Protein AF-A0A957AUA2-F1 (afdb_monomer_lite)

Foldseek 3Di:
DDPVVVLVVVCVVCVVDPLNVLSVCVCVQGVDDDPDDDLVNQLSVQLNVQLVVQSVCLCCLQPVCCVPPVVVDPVVSVVVSVCSNRVVSNVRSQVPSDDPPDDDDHDD

Structure (mmCIF, N/CA/C/O backbone):
data_AF-A0A957AUA2-F1
#
_entry.id   AF-A0A957AUA2-F1
#
loop_
_atom_site.group_PDB
_atom_site.id
_atom_site.type_symbol
_atom_site.label_atom_id
_atom_site.label_alt_id
_atom_site.label_comp_id
_atom_site.label_asym_id
_atom_site.label_entity_id
_atom_site.label_seq_id
_atom_site.pdbx_PDB_ins_code
_atom_site.Cartn_x
_atom_site.Cartn_y
_atom_site.Cartn_z
_atom_site.occupancy
_atom_site.B_iso_or_equiv
_atom_site.auth_seq_id
_atom_site.auth_comp_id
_atom_site.auth_asym_id
_atom_site.auth_atom_id
_atom_site.pdbx_PDB_model_num
ATOM 1 N N . ARG A 1 1 ? 28.465 0.268 -3.805 1.00 50.44 1 ARG 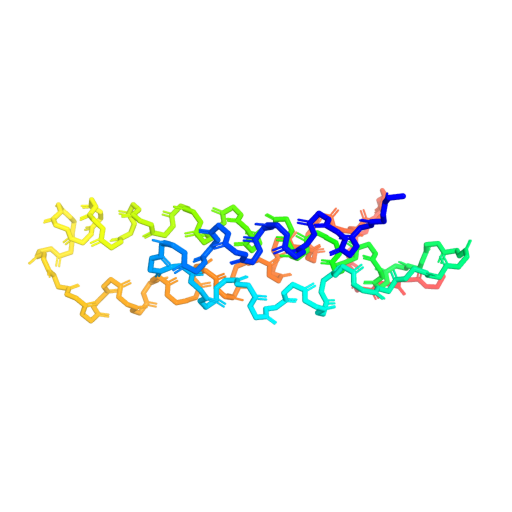A N 1
ATOM 2 C CA . ARG A 1 1 ? 27.483 0.093 -2.710 1.00 50.44 1 ARG A CA 1
ATOM 3 C C . ARG A 1 1 ? 26.126 0.093 -3.377 1.00 50.44 1 ARG A C 1
ATOM 5 O O . ARG A 1 1 ? 25.742 1.120 -3.921 1.00 50.44 1 ARG A O 1
ATOM 12 N N . GLY A 1 2 ? 25.575 -1.099 -3.566 1.00 73.69 2 GLY A N 1
ATOM 13 C CA . GLY A 1 2 ? 24.524 -1.366 -4.546 1.00 73.69 2 GLY A CA 1
ATOM 14 C C . GLY A 1 2 ? 23.128 -1.237 -3.954 1.00 73.69 2 GLY A C 1
ATOM 15 O O . GLY A 1 2 ? 22.951 -1.248 -2.739 1.00 73.69 2 GLY A O 1
ATOM 16 N N . THR A 1 3 ? 22.122 -1.188 -4.822 1.00 56.16 3 THR A N 1
ATOM 17 C CA . THR A 1 3 ? 20.696 -1.231 -4.464 1.00 56.16 3 THR A CA 1
ATOM 18 C C . THR A 1 3 ? 20.365 -2.423 -3.553 1.00 56.16 3 THR A C 1
ATOM 20 O O . THR A 1 3 ? 19.492 -2.325 -2.697 1.00 56.16 3 THR A O 1
ATOM 23 N N . ALA A 1 4 ? 21.130 -3.515 -3.672 1.00 49.16 4 ALA A N 1
ATOM 24 C CA . ALA A 1 4 ? 21.073 -4.682 -2.796 1.00 49.16 4 ALA A CA 1
ATOM 25 C C . ALA A 1 4 ? 21.470 -4.389 -1.333 1.00 49.16 4 ALA A C 1
ATOM 27 O O . ALA A 1 4 ? 20.826 -4.905 -0.424 1.00 49.16 4 ALA A O 1
ATOM 28 N N . ASP A 1 5 ? 22.464 -3.527 -1.087 1.00 59.19 5 ASP A N 1
ATOM 29 C CA . ASP A 1 5 ? 22.890 -3.149 0.272 1.00 59.19 5 ASP A CA 1
ATOM 30 C C . ASP A 1 5 ? 21.805 -2.306 0.961 1.00 59.19 5 ASP A C 1
ATOM 32 O O . ASP A 1 5 ? 21.471 -2.513 2.127 1.00 59.19 5 ASP A O 1
ATOM 36 N N . ILE A 1 6 ? 21.208 -1.376 0.206 1.00 65.31 6 ILE A N 1
ATOM 37 C CA . ILE A 1 6 ? 20.093 -0.536 0.666 1.00 65.31 6 ILE A CA 1
ATOM 38 C C . ILE A 1 6 ? 18.863 -1.404 0.949 1.00 65.31 6 ILE A C 1
ATOM 40 O O . ILE A 1 6 ? 18.189 -1.223 1.962 1.00 65.31 6 ILE A O 1
ATOM 44 N N . PHE A 1 7 ? 18.596 -2.384 0.085 1.00 61.44 7 PHE A N 1
ATOM 45 C CA . PHE A 1 7 ? 17.510 -3.332 0.269 1.00 61.44 7 PHE A CA 1
ATOM 46 C C . PHE A 1 7 ? 17.708 -4.218 1.506 1.00 61.44 7 PHE A C 1
ATOM 48 O O . PHE A 1 7 ? 16.776 -4.381 2.291 1.00 61.44 7 PHE A O 1
ATOM 55 N N . ALA A 1 8 ? 18.918 -4.733 1.733 1.00 64.69 8 ALA A N 1
ATOM 56 C CA . ALA A 1 8 ? 19.232 -5.536 2.911 1.00 64.69 8 ALA A CA 1
ATOM 57 C C . ALA A 1 8 ? 19.021 -4.746 4.213 1.00 64.69 8 ALA A C 1
ATOM 59 O O . ALA A 1 8 ? 18.385 -5.244 5.142 1.00 64.69 8 ALA A O 1
ATOM 60 N N . LEU A 1 9 ? 19.470 -3.487 4.261 1.00 68.25 9 LEU A N 1
ATOM 61 C CA . LEU A 1 9 ? 19.236 -2.602 5.409 1.00 68.25 9 LEU A CA 1
ATOM 62 C C . LEU A 1 9 ? 17.746 -2.290 5.607 1.00 68.25 9 LEU A C 1
ATOM 64 O O . LEU A 1 9 ? 17.264 -2.285 6.740 1.00 68.25 9 LEU A O 1
ATOM 68 N N . TYR A 1 10 ? 16.999 -2.094 4.517 1.00 61.53 10 TYR A N 1
ATOM 69 C CA . TYR A 1 10 ? 15.550 -1.918 4.570 1.00 61.53 10 TYR A CA 1
ATOM 70 C C . TYR A 1 10 ? 14.837 -3.164 5.115 1.00 61.53 10 TYR A C 1
ATOM 72 O O . TYR A 1 10 ? 13.969 -3.025 5.974 1.00 61.53 10 TYR A O 1
ATOM 80 N N . ILE A 1 11 ? 15.217 -4.377 4.685 1.00 60.12 11 ILE A N 1
ATOM 81 C CA . ILE A 1 11 ? 14.671 -5.631 5.231 1.00 60.12 11 ILE A CA 1
ATOM 82 C C . ILE A 1 11 ? 14.920 -5.713 6.733 1.00 60.12 11 ILE A C 1
ATOM 84 O O 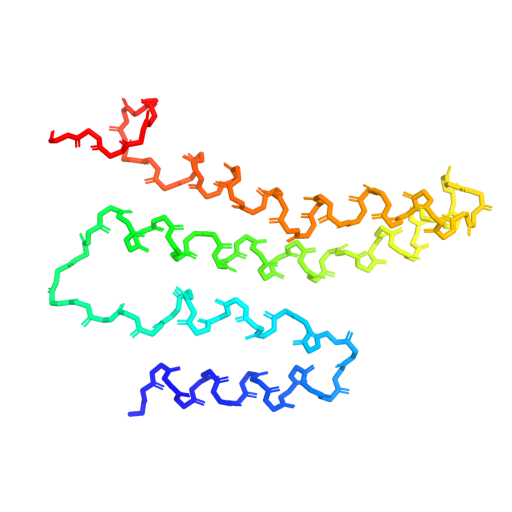. ILE A 1 11 ? 13.989 -5.999 7.481 1.00 60.12 11 ILE A O 1
ATOM 88 N N . VAL A 1 12 ? 16.156 -5.474 7.177 1.00 64.25 12 VAL A N 1
ATOM 89 C CA . VAL A 1 12 ? 16.521 -5.580 8.597 1.00 64.25 12 VAL A CA 1
ATOM 90 C C . VAL A 1 12 ? 15.672 -4.628 9.442 1.00 64.25 12 VAL A C 1
ATOM 92 O O . VAL A 1 12 ? 15.103 -5.050 10.447 1.00 64.25 12 VAL A O 1
ATOM 95 N N . GLN A 1 13 ? 15.487 -3.387 8.987 1.00 64.94 13 GLN A N 1
ATOM 96 C CA . GLN A 1 13 ? 14.611 -2.421 9.652 1.00 64.94 13 GLN A CA 1
ATOM 97 C C . GLN A 1 13 ? 13.130 -2.837 9.593 1.00 64.94 13 GLN A C 1
ATOM 99 O O . GLN A 1 13 ? 12.404 -2.709 10.577 1.00 64.94 13 GLN A O 1
ATOM 104 N N . ALA A 1 14 ? 12.663 -3.356 8.455 1.00 56.97 14 ALA A N 1
ATOM 105 C CA . ALA A 1 14 ? 11.282 -3.795 8.270 1.00 56.97 14 ALA A CA 1
ATOM 106 C C . ALA A 1 14 ? 10.928 -5.035 9.107 1.00 56.97 14 ALA A C 1
ATOM 108 O O . ALA A 1 14 ? 9.761 -5.198 9.450 1.00 56.97 14 ALA A O 1
ATOM 109 N N . LEU A 1 15 ? 11.911 -5.875 9.462 1.00 57.72 15 LEU A N 1
ATOM 110 C CA . LEU A 1 15 ? 11.768 -7.007 10.387 1.00 57.72 15 LEU A CA 1
ATOM 111 C C . LEU A 1 15 ? 11.669 -6.565 11.855 1.00 57.72 15 LEU A C 1
ATOM 113 O O . LEU A 1 15 ? 11.060 -7.269 12.658 1.00 57.72 15 LEU A O 1
ATOM 117 N N . SER A 1 16 ? 12.227 -5.402 12.214 1.00 59.00 16 SER A N 1
ATOM 118 C CA . SER A 1 16 ? 12.063 -4.814 13.553 1.00 59.00 16 SER A CA 1
ATOM 119 C C . SER A 1 16 ? 10.651 -4.272 13.801 1.00 59.00 16 SER A C 1
ATOM 121 O O . SER A 1 16 ? 10.243 -4.112 14.950 1.00 59.00 16 SER A O 1
ATOM 123 N N . PHE A 1 17 ? 9.878 -4.028 12.739 1.00 51.78 17 PHE A N 1
ATOM 124 C CA . PHE A 1 17 ? 8.466 -3.664 12.817 1.00 51.78 17 PHE A CA 1
ATOM 125 C C . PHE A 1 17 ? 7.586 -4.817 12.315 1.00 51.78 17 PHE A C 1
ATOM 127 O O . PHE A 1 17 ? 8.006 -5.677 11.549 1.00 51.78 17 PHE A O 1
ATOM 134 N N . ARG A 1 18 ? 6.307 -4.846 12.697 1.00 53.06 18 ARG A N 1
ATOM 135 C CA . ARG A 1 18 ? 5.323 -5.854 12.242 1.00 53.06 18 ARG A CA 1
ATOM 136 C C . ARG A 1 18 ? 4.923 -5.672 10.759 1.00 53.06 18 ARG A C 1
ATOM 138 O O . ARG A 1 18 ? 3.777 -5.912 10.398 1.00 53.06 18 ARG A O 1
ATOM 145 N N . ILE A 1 19 ? 5.845 -5.193 9.920 1.00 57.25 19 ILE A N 1
ATOM 146 C CA . ILE A 1 19 ? 5.655 -4.770 8.522 1.00 57.25 19 ILE A CA 1
ATOM 147 C C . ILE A 1 19 ? 6.452 -5.681 7.566 1.00 57.25 19 ILE A C 1
ATOM 149 O O . ILE A 1 19 ? 6.506 -5.437 6.367 1.00 57.25 19 ILE A O 1
ATOM 153 N N . TRP A 1 20 ? 7.029 -6.779 8.067 1.00 56.47 20 TRP A N 1
ATOM 154 C CA . TRP A 1 20 ? 7.825 -7.727 7.281 1.00 56.47 20 TRP A CA 1
ATOM 155 C C . TRP A 1 20 ? 7.116 -8.279 6.031 1.00 56.47 20 TRP A C 1
ATOM 157 O O . TRP A 1 20 ? 7.782 -8.608 5.065 1.00 56.47 20 TRP A O 1
ATOM 167 N N . TYR A 1 21 ? 5.782 -8.328 5.973 1.00 56.94 21 TYR A N 1
ATOM 168 C CA . TYR A 1 21 ? 5.065 -8.700 4.742 1.00 56.94 21 TYR A CA 1
ATOM 169 C C . TYR A 1 21 ? 5.326 -7.729 3.576 1.00 56.94 21 TYR A C 1
ATOM 171 O O . TYR A 1 21 ? 5.246 -8.117 2.412 1.00 56.94 21 TYR A O 1
ATOM 179 N N . ALA A 1 22 ? 5.665 -6.471 3.869 1.00 56.19 22 ALA A N 1
ATOM 180 C CA . ALA A 1 22 ? 5.955 -5.461 2.861 1.00 56.19 22 ALA A CA 1
ATOM 181 C C . ALA A 1 22 ? 7.350 -5.606 2.234 1.00 56.19 22 ALA A C 1
ATOM 183 O O . ALA A 1 22 ? 7.592 -5.061 1.163 1.00 56.19 22 ALA A O 1
ATOM 184 N N . SER A 1 23 ? 8.269 -6.363 2.835 1.00 61.91 23 SER A N 1
ATOM 185 C CA . SER A 1 23 ? 9.574 -6.625 2.218 1.00 61.91 23 SER A CA 1
ATOM 186 C C . SER A 1 23 ? 9.556 -7.782 1.213 1.00 61.91 23 SER A C 1
ATOM 188 O O . SER A 1 23 ? 10.506 -7.928 0.451 1.00 61.91 23 SER A O 1
ATOM 190 N N . TRP A 1 24 ? 8.481 -8.573 1.142 1.00 62.06 24 TRP A N 1
ATOM 191 C CA . TRP A 1 24 ? 8.357 -9.706 0.213 1.00 62.06 24 TRP A CA 1
ATOM 192 C C . TRP A 1 24 ? 8.211 -9.333 -1.266 1.00 62.06 24 TRP A C 1
ATOM 194 O O . TRP A 1 24 ? 8.795 -10.033 -2.091 1.00 62.06 24 TRP A O 1
ATOM 204 N N . PRO A 1 25 ? 7.485 -8.267 -1.660 1.00 64.69 25 PRO A N 1
ATOM 205 C CA . PRO A 1 25 ? 7.439 -7.869 -3.066 1.00 64.69 25 PRO A CA 1
ATOM 206 C C . PRO A 1 25 ? 8.712 -7.147 -3.523 1.00 64.69 25 PRO A C 1
ATOM 208 O O . PRO A 1 25 ? 8.966 -7.056 -4.718 1.00 64.69 25 PRO A O 1
ATOM 211 N N . PHE A 1 26 ? 9.548 -6.647 -2.611 1.00 62.75 26 PHE A N 1
ATOM 212 C CA . PHE A 1 26 ? 10.721 -5.846 -2.969 1.00 62.75 26 PHE A CA 1
ATOM 213 C C . PHE A 1 26 ? 11.772 -6.526 -3.865 1.00 62.75 26 PHE A C 1
ATOM 215 O O . PHE A 1 26 ? 12.279 -5.847 -4.758 1.00 62.75 26 PHE A O 1
ATOM 222 N N . PRO A 1 27 ? 12.116 -7.818 -3.686 1.00 62.56 27 PRO A N 1
ATOM 223 C CA . PRO A 1 27 ? 12.983 -8.534 -4.614 1.00 62.56 27 PRO A CA 1
ATOM 224 C C . PRO A 1 27 ? 12.443 -8.446 -6.044 1.00 62.56 27 PRO A C 1
ATOM 226 O O . PRO A 1 27 ? 13.178 -8.150 -6.980 1.00 62.56 27 PRO A O 1
ATOM 229 N N . TRP A 1 28 ? 11.126 -8.591 -6.206 1.00 66.88 28 TRP A N 1
ATOM 230 C CA . TRP A 1 28 ? 10.462 -8.409 -7.492 1.00 66.88 28 TRP A CA 1
ATOM 231 C C . TRP A 1 28 ? 10.414 -6.940 -7.944 1.00 66.88 28 TRP A C 1
ATOM 233 O O . TRP A 1 28 ? 10.294 -6.682 -9.132 1.00 66.88 28 TRP A O 1
ATOM 243 N N . LEU A 1 29 ? 10.551 -5.956 -7.061 1.00 60.66 29 LEU A N 1
ATOM 244 C CA . LEU A 1 29 ? 10.465 -4.533 -7.412 1.00 60.66 29 LEU A CA 1
ATOM 245 C C . LEU A 1 29 ? 11.814 -3.892 -7.767 1.00 60.66 29 LEU A C 1
ATOM 247 O O . LEU A 1 29 ? 11.831 -2.923 -8.519 1.00 60.66 29 LEU A O 1
ATOM 251 N N . VAL A 1 30 ? 12.924 -4.406 -7.223 1.00 58.34 30 VAL A N 1
ATOM 252 C CA . VAL A 1 30 ? 14.223 -3.703 -7.213 1.00 58.34 30 VAL A CA 1
ATOM 253 C C . VAL A 1 30 ? 15.371 -4.497 -7.856 1.00 58.34 30 VAL A C 1
ATOM 255 O O . VAL A 1 30 ? 16.363 -3.894 -8.254 1.00 58.34 30 VAL A O 1
ATOM 258 N N . LEU A 1 31 ? 15.275 -5.828 -7.987 1.00 57.12 31 LEU A N 1
ATOM 259 C CA . LEU A 1 31 ? 16.428 -6.665 -8.378 1.00 57.12 31 LEU A CA 1
ATOM 260 C C . LEU A 1 31 ? 16.757 -6.714 -9.873 1.00 57.12 31 LEU A C 1
ATOM 262 O O . LEU A 1 31 ? 17.635 -7.476 -10.264 1.00 57.12 31 LEU A O 1
ATOM 266 N N . ASP A 1 32 ? 16.089 -5.934 -10.710 1.00 58.97 32 ASP A N 1
ATOM 267 C CA . ASP A 1 32 ? 16.251 -6.059 -12.153 1.00 58.97 32 ASP A CA 1
ATOM 268 C C . ASP A 1 32 ? 16.886 -4.767 -12.683 1.00 58.97 32 ASP A C 1
ATOM 270 O O . ASP A 1 32 ? 16.271 -3.699 -12.707 1.00 58.97 32 ASP A O 1
ATOM 274 N N . ALA A 1 33 ? 18.189 -4.859 -12.966 1.00 57.81 33 ALA A N 1
ATOM 275 C CA . ALA A 1 33 ? 19.040 -3.779 -13.458 1.00 57.81 33 ALA A CA 1
ATOM 276 C C . ALA A 1 33 ? 19.464 -4.087 -14.904 1.00 57.81 33 ALA A C 1
ATOM 278 O O . ALA A 1 33 ? 20.602 -4.496 -15.133 1.00 57.81 33 ALA A O 1
ATOM 279 N N . PRO A 1 34 ? 18.558 -3.962 -15.887 1.00 61.53 34 PRO A N 1
ATOM 280 C CA . PRO A 1 34 ? 18.931 -4.040 -17.290 1.00 61.53 34 PRO A CA 1
ATOM 281 C C . PRO A 1 34 ? 19.676 -2.769 -17.708 1.00 61.53 34 PRO A C 1
ATOM 283 O O . PRO A 1 34 ? 19.401 -1.676 -17.208 1.00 61.53 34 PRO A O 1
ATOM 286 N N . ASP A 1 35 ? 20.543 -2.895 -18.709 1.00 63.62 35 ASP A N 1
ATOM 287 C CA . ASP A 1 35 ? 21.291 -1.772 -19.290 1.00 63.62 35 ASP A CA 1
ATOM 288 C C . ASP A 1 35 ? 20.388 -0.709 -19.956 1.00 63.62 35 ASP A C 1
ATOM 290 O O . ASP A 1 35 ? 20.838 0.401 -20.239 1.00 63.62 35 ASP A O 1
ATOM 294 N N . ALA A 1 36 ? 19.101 -1.014 -20.185 1.00 63.94 36 ALA A N 1
ATOM 295 C CA . ALA A 1 36 ? 18.114 -0.081 -20.722 1.00 63.94 36 ALA A CA 1
ATOM 296 C C . ALA A 1 36 ? 16.755 -0.172 -19.989 1.00 63.94 36 ALA A C 1
ATOM 298 O O . ALA A 1 36 ? 16.220 -1.272 -19.805 1.00 63.94 36 ALA A O 1
ATOM 299 N N . PRO A 1 37 ? 16.142 0.968 -19.609 1.00 67.69 37 PRO A N 1
ATOM 300 C CA . PRO A 1 37 ? 14.845 0.988 -18.942 1.00 67.69 37 PRO A CA 1
ATOM 301 C C . PRO A 1 37 ? 13.726 0.558 -19.900 1.00 67.69 37 PRO A C 1
ATOM 303 O O . PRO A 1 37 ? 13.329 1.288 -20.804 1.00 67.69 37 PRO A O 1
ATOM 306 N N . SER A 1 38 ? 13.194 -0.646 -19.688 1.00 78.31 38 SER A N 1
ATOM 307 C CA . SER A 1 38 ? 11.979 -1.116 -20.366 1.00 78.31 38 SER A CA 1
ATOM 308 C C . SER A 1 38 ? 10.722 -0.583 -19.674 1.00 78.31 38 SER A C 1
ATOM 310 O O . SER A 1 38 ? 10.723 -0.359 -18.463 1.00 78.31 38 SER A O 1
ATOM 312 N N . ALA A 1 39 ? 9.601 -0.527 -20.384 1.00 79.50 39 ALA A N 1
ATOM 313 C CA . ALA A 1 39 ? 8.346 -0.084 -19.790 1.00 79.50 39 ALA A CA 1
ATOM 314 C C . ALA A 1 39 ? 7.864 -0.989 -18.626 1.00 79.50 39 ALA A C 1
ATOM 316 O O . AL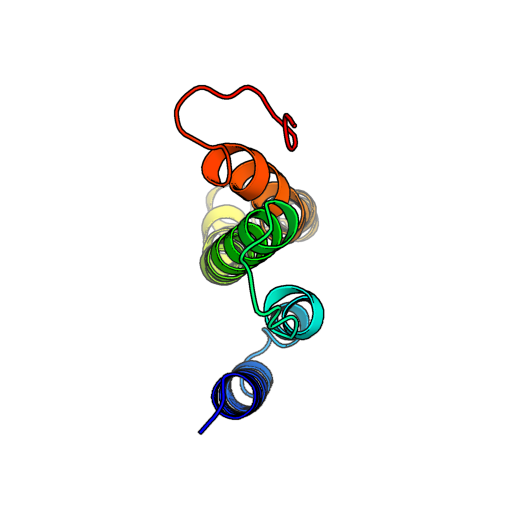A A 1 39 ? 7.298 -0.503 -17.645 1.00 79.50 39 ALA A O 1
ATOM 317 N N . TRP A 1 40 ? 8.183 -2.289 -18.662 1.00 79.56 40 TRP A N 1
ATOM 318 C CA . TRP A 1 40 ? 7.943 -3.214 -17.547 1.00 79.56 40 TRP A CA 1
ATOM 319 C C . TRP A 1 40 ? 8.726 -2.843 -16.277 1.00 79.56 40 TRP A C 1
ATOM 321 O O . TRP A 1 40 ? 8.195 -2.930 -15.169 1.00 79.56 40 TRP A O 1
ATOM 331 N N . HIS A 1 41 ? 9.964 -2.372 -16.437 1.00 78.62 41 HIS A N 1
ATOM 332 C CA . HIS A 1 41 ? 10.789 -1.882 -15.331 1.00 78.62 41 HIS A CA 1
ATOM 333 C C . HIS A 1 41 ? 10.197 -0.619 -14.705 1.00 78.62 41 HIS A C 1
ATOM 335 O O . HIS A 1 41 ? 10.088 -0.538 -13.483 1.00 78.62 41 HIS A O 1
ATOM 341 N N . THR A 1 42 ? 9.736 0.330 -15.523 1.00 80.06 42 THR A N 1
ATOM 342 C CA . THR A 1 42 ? 9.050 1.538 -15.038 1.00 80.06 42 THR A CA 1
ATOM 343 C C . THR A 1 42 ? 7.785 1.187 -14.256 1.00 80.06 42 THR A C 1
ATOM 345 O O . THR A 1 42 ? 7.576 1.701 -13.158 1.00 80.06 42 THR A O 1
ATOM 348 N N . PHE A 1 43 ? 6.971 0.259 -14.767 1.00 84.62 43 PHE A N 1
ATOM 349 C CA . PHE A 1 43 ? 5.776 -0.211 -14.067 1.00 84.62 43 PHE A CA 1
ATOM 350 C C . PHE A 1 43 ? 6.111 -0.841 -12.711 1.00 84.62 43 PHE A C 1
ATOM 352 O O . PHE A 1 43 ? 5.498 -0.484 -11.707 1.00 84.62 43 PHE A O 1
ATOM 359 N N . ARG A 1 44 ? 7.102 -1.742 -12.664 1.00 82.75 44 ARG A N 1
ATOM 360 C CA . ARG A 1 44 ? 7.554 -2.382 -11.419 1.00 82.75 44 ARG A CA 1
ATOM 361 C C . ARG A 1 44 ? 8.039 -1.352 -10.410 1.00 82.75 44 ARG A C 1
ATOM 363 O O . ARG A 1 44 ? 7.568 -1.368 -9.281 1.00 82.75 44 ARG A O 1
ATOM 370 N N . LEU A 1 45 ? 8.881 -0.403 -10.816 1.00 79.69 45 LEU A N 1
ATOM 371 C CA . LEU A 1 45 ? 9.343 0.667 -9.930 1.00 79.69 45 LEU A CA 1
ATOM 372 C C . LEU A 1 45 ? 8.166 1.450 -9.329 1.00 79.69 45 LEU A C 1
ATOM 374 O O . LEU A 1 45 ? 8.099 1.641 -8.114 1.00 79.69 45 LEU A O 1
ATOM 378 N N . HIS A 1 46 ? 7.203 1.853 -10.160 1.00 85.31 46 HIS A N 1
ATOM 379 C CA . HIS A 1 46 ? 6.023 2.582 -9.700 1.00 85.31 46 HIS A CA 1
ATOM 380 C C . HIS A 1 46 ? 5.159 1.736 -8.759 1.00 85.31 46 HIS A C 1
ATOM 382 O O . HIS A 1 46 ? 4.735 2.228 -7.714 1.00 85.31 46 HIS A O 1
ATOM 388 N N . ALA A 1 47 ? 4.938 0.458 -9.079 1.00 86.00 47 ALA A N 1
ATOM 389 C CA . ALA A 1 47 ? 4.208 -0.468 -8.214 1.00 86.00 47 ALA A CA 1
ATOM 390 C C . ALA A 1 47 ? 4.868 -0.578 -6.841 1.00 86.00 47 ALA A C 1
ATOM 392 O O . ALA A 1 47 ? 4.171 -0.585 -5.831 1.00 86.00 47 ALA A O 1
ATOM 393 N N . GLY A 1 48 ? 6.198 -0.578 -6.789 1.00 79.94 48 GLY A N 1
ATOM 394 C CA . GLY A 1 48 ? 6.942 -0.659 -5.537 1.00 79.94 48 GLY A CA 1
ATOM 395 C C . GLY A 1 48 ? 6.849 0.595 -4.692 1.00 79.94 48 GLY A C 1
ATOM 396 O O . GLY A 1 48 ? 6.620 0.501 -3.487 1.00 79.94 48 GLY A O 1
ATOM 397 N N . LEU A 1 49 ? 6.956 1.767 -5.316 1.00 82.44 49 LEU A N 1
ATOM 398 C CA . LEU A 1 49 ? 6.794 3.047 -4.627 1.00 82.44 49 LEU A CA 1
ATOM 399 C C . LEU A 1 49 ? 5.373 3.209 -4.069 1.00 82.44 49 LEU A C 1
ATOM 401 O O . LEU A 1 49 ? 5.200 3.584 -2.908 1.00 82.44 49 LEU A O 1
ATOM 405 N N . TRP A 1 50 ? 4.350 2.862 -4.854 1.00 86.50 50 TRP A N 1
ATOM 406 C CA . TRP A 1 50 ? 2.964 2.896 -4.387 1.00 86.50 50 TRP A CA 1
ATOM 407 C C . TRP A 1 50 ? 2.680 1.847 -3.314 1.00 86.50 50 TRP A C 1
ATOM 409 O O . TRP A 1 50 ? 1.941 2.120 -2.366 1.00 86.50 50 TRP A O 1
ATOM 419 N N . PHE A 1 51 ? 3.278 0.663 -3.422 1.00 84.31 51 PHE A N 1
ATOM 420 C CA . PHE A 1 51 ? 3.149 -0.389 -2.422 1.00 84.31 51 PHE A CA 1
ATOM 421 C C . PHE A 1 51 ? 3.756 0.041 -1.089 1.00 84.31 51 PHE A C 1
ATOM 423 O O . PHE A 1 51 ? 3.112 -0.073 -0.051 1.00 84.31 51 PHE A O 1
ATOM 430 N N . LEU A 1 52 ? 4.950 0.631 -1.118 1.00 81.19 52 LEU A N 1
ATOM 431 C CA . LEU A 1 52 ? 5.575 1.225 0.056 1.00 81.19 52 LEU A CA 1
ATOM 432 C C . LEU A 1 52 ? 4.670 2.248 0.734 1.00 81.19 52 LEU A C 1
ATOM 434 O O . LEU A 1 52 ? 4.424 2.159 1.936 1.00 81.19 52 LEU A O 1
ATOM 438 N N . LEU A 1 53 ? 4.150 3.200 -0.040 1.00 83.00 53 LEU A N 1
ATOM 439 C CA . LEU A 1 53 ? 3.302 4.259 0.488 1.00 83.00 53 LEU A CA 1
ATOM 440 C C . LEU A 1 53 ? 2.012 3.699 1.100 1.00 83.00 53 LEU A C 1
ATOM 442 O O . LEU A 1 53 ? 1.669 4.017 2.237 1.00 83.00 53 LEU A O 1
ATOM 446 N N . THR A 1 54 ? 1.303 2.839 0.372 1.00 87.44 54 THR A N 1
ATOM 447 C CA . THR A 1 54 ? 0.036 2.251 0.837 1.00 87.44 54 THR A CA 1
ATOM 448 C C . THR A 1 54 ? 0.232 1.279 2.001 1.00 87.44 54 THR A C 1
ATOM 450 O O . THR A 1 54 ? -0.624 1.198 2.881 1.00 87.44 54 THR A O 1
ATOM 453 N N . ALA A 1 55 ? 1.371 0.590 2.093 1.00 83.31 55 ALA A N 1
ATOM 454 C CA . ALA A 1 55 ? 1.714 -0.214 3.261 1.00 83.31 55 ALA A CA 1
ATOM 455 C C . ALA A 1 55 ? 1.890 0.661 4.511 1.00 83.31 55 ALA A C 1
ATOM 457 O O . ALA A 1 55 ? 1.328 0.337 5.558 1.00 83.31 55 ALA A O 1
ATOM 458 N N . GLN A 1 56 ? 2.586 1.799 4.405 1.00 82.75 56 GLN A N 1
ATOM 459 C CA . GLN A 1 56 ? 2.732 2.740 5.524 1.00 82.75 56 GLN A CA 1
ATOM 460 C C . GLN A 1 56 ? 1.388 3.374 5.911 1.00 82.75 56 GLN A C 1
ATOM 462 O O . GLN A 1 56 ? 1.049 3.442 7.090 1.00 82.75 56 GLN A O 1
ATOM 467 N N . LEU A 1 57 ? 0.574 3.772 4.927 1.00 86.75 57 LEU A N 1
ATOM 468 C CA . LEU A 1 57 ? -0.742 4.373 5.171 1.00 86.75 57 LEU A CA 1
ATOM 469 C C . LEU A 1 57 ? -1.788 3.374 5.690 1.00 86.75 57 LEU A C 1
ATOM 471 O O . LEU A 1 57 ? -2.793 3.791 6.266 1.00 86.75 57 LEU A O 1
ATOM 475 N N . SER A 1 58 ? -1.554 2.064 5.559 1.00 86.06 58 SER A N 1
ATOM 476 C CA . SER A 1 58 ? -2.474 1.026 6.047 1.00 86.06 58 SER A CA 1
ATOM 477 C C . SER A 1 58 ? -2.742 1.121 7.555 1.00 86.06 58 SER A C 1
ATOM 479 O O . SER A 1 58 ? -3.826 0.760 8.016 1.00 86.06 58 SER A O 1
ATOM 481 N N . VAL A 1 59 ? -1.811 1.693 8.331 1.00 88.06 59 VAL A N 1
ATOM 482 C CA . VAL A 1 59 ? -1.996 1.943 9.769 1.00 88.06 59 VAL A CA 1
ATOM 483 C C . VAL A 1 59 ? -3.193 2.856 10.048 1.00 88.06 59 VAL A C 1
ATOM 485 O O . VAL A 1 59 ? -3.866 2.699 11.065 1.00 88.06 59 VAL A O 1
ATOM 488 N N . LEU A 1 60 ? -3.519 3.774 9.132 1.00 90.94 60 LEU A N 1
ATOM 489 C CA . LEU A 1 60 ? -4.691 4.639 9.258 1.00 90.94 60 LEU A CA 1
ATOM 490 C C . LEU A 1 60 ? -5.986 3.844 9.086 1.00 90.94 60 LEU A C 1
ATOM 492 O O . LEU A 1 60 ? -6.960 4.123 9.780 1.00 90.94 60 LEU A O 1
ATOM 496 N N . I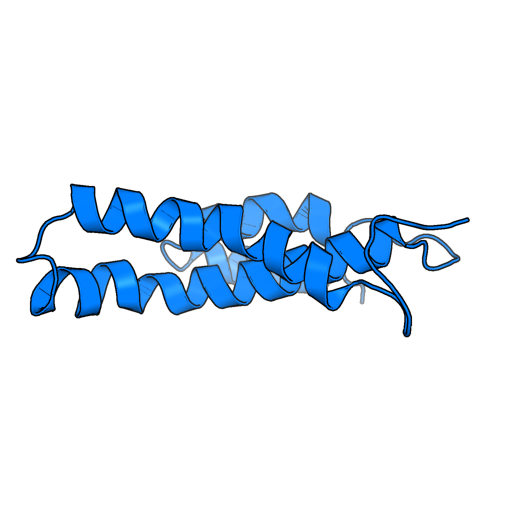LE A 1 61 ? -5.978 2.820 8.229 1.00 88.38 61 ILE A N 1
ATOM 497 C CA . ILE A 1 61 ? -7.120 1.924 8.020 1.00 88.38 61 ILE A CA 1
ATOM 498 C C . ILE A 1 61 ? -7.329 1.048 9.257 1.00 88.38 61 ILE A C 1
ATOM 500 O O . ILE A 1 61 ? -8.417 1.026 9.829 1.00 88.38 61 ILE A O 1
ATOM 504 N N . TYR A 1 62 ? -6.279 0.365 9.717 1.00 83.69 62 TYR A N 1
ATOM 505 C CA . TYR A 1 62 ? -6.376 -0.551 10.858 1.00 83.69 62 TYR A CA 1
ATOM 506 C C . TYR A 1 62 ? -6.482 0.148 12.219 1.00 83.69 62 TYR A C 1
ATOM 508 O O . TYR A 1 62 ? -6.962 -0.462 13.175 1.00 83.69 62 TYR A O 1
ATOM 516 N N . GLY A 1 63 ? -6.038 1.400 12.317 1.00 89.44 63 GLY A N 1
ATOM 517 C CA . GLY A 1 63 ? -6.141 2.230 13.511 1.00 89.44 63 GLY A CA 1
ATOM 518 C C . GLY A 1 63 ? -7.379 3.119 13.478 1.00 89.44 63 GLY A C 1
ATOM 519 O O . GLY A 1 63 ? -8.412 2.783 14.052 1.00 89.44 63 GLY A O 1
ATOM 520 N N . HIS A 1 64 ? -7.266 4.263 12.807 1.00 89.56 64 HIS A N 1
ATOM 521 C CA . HIS A 1 64 ? -8.248 5.343 12.883 1.00 89.56 64 HIS A CA 1
ATOM 522 C C . HIS A 1 64 ? -9.567 4.987 12.196 1.00 89.56 64 HIS A C 1
ATOM 524 O O . HIS A 1 64 ? -10.619 5.065 12.824 1.00 89.56 64 HIS A O 1
ATOM 530 N N . LEU A 1 65 ? -9.529 4.540 10.939 1.00 91.81 65 LEU A N 1
ATOM 531 C CA . LEU A 1 65 ? -10.745 4.196 10.201 1.00 91.81 65 LEU A CA 1
ATOM 532 C C . LEU A 1 65 ? -11.494 3.056 10.896 1.00 91.81 65 LEU A C 1
ATOM 534 O O . LEU A 1 65 ? -12.700 3.154 11.115 1.00 91.81 65 LEU A O 1
ATOM 538 N N . ARG A 1 66 ? -10.770 2.009 11.317 1.00 92.50 66 ARG A N 1
ATOM 539 C CA . ARG A 1 66 ? -11.349 0.896 12.073 1.00 92.50 66 ARG A CA 1
ATOM 540 C C . ARG A 1 66 ? -12.108 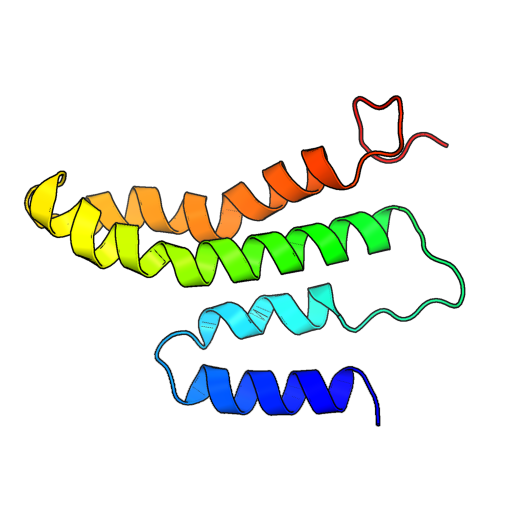1.386 13.300 1.00 92.50 66 ARG A C 1
ATOM 542 O O . ARG A 1 66 ? -13.256 1.004 13.482 1.00 92.50 66 ARG A O 1
ATOM 549 N N . VAL A 1 67 ? -11.466 2.184 14.150 1.00 93.50 67 VAL A N 1
ATOM 550 C CA . VAL A 1 67 ? -12.031 2.586 15.446 1.00 93.50 67 VAL A CA 1
ATOM 551 C C . VAL A 1 67 ? -13.156 3.607 15.280 1.00 93.50 67 VAL A C 1
ATOM 553 O O . VAL A 1 67 ? -14.208 3.434 15.886 1.00 93.50 67 VAL A O 1
ATOM 556 N N . TYR A 1 68 ? -12.965 4.629 14.445 1.00 95.44 68 TYR A N 1
ATOM 557 C CA . TYR A 1 68 ? -13.877 5.774 14.381 1.00 95.44 68 TYR A CA 1
ATOM 558 C C . TYR A 1 68 ? -14.989 5.641 13.334 1.00 95.44 68 TYR A C 1
ATOM 560 O O . TYR A 1 68 ? -16.046 6.234 13.517 1.00 95.44 68 TYR A O 1
ATOM 568 N N . ALA A 1 69 ? -14.784 4.874 12.257 1.00 94.62 69 ALA A N 1
ATOM 569 C CA . ALA A 1 69 ? -15.766 4.742 11.172 1.00 94.62 69 ALA A CA 1
ATOM 570 C C . ALA A 1 69 ? -16.337 3.324 11.028 1.00 94.62 69 ALA A C 1
ATOM 572 O O . ALA A 1 69 ? -17.483 3.166 10.621 1.00 94.62 69 ALA A O 1
ATOM 573 N N . LEU A 1 70 ? -15.562 2.286 11.366 1.00 93.00 70 LEU A N 1
ATOM 574 C CA . LEU A 1 70 ? -15.971 0.881 11.207 1.00 93.00 70 LEU A CA 1
ATOM 575 C C . LEU A 1 70 ? -16.394 0.222 12.530 1.00 93.00 70 LEU A C 1
ATOM 577 O O . LEU A 1 70 ? -16.443 -1.007 12.617 1.00 93.00 70 LEU A O 1
ATOM 581 N N . GLY A 1 71 ? -16.644 1.014 13.578 1.00 93.06 71 GLY A N 1
ATOM 582 C CA . GLY A 1 71 ? -17.111 0.522 14.881 1.00 93.06 71 GLY A CA 1
ATOM 583 C C . GLY A 1 71 ? -16.153 -0.458 15.567 1.00 93.06 71 GLY A C 1
ATOM 584 O O . GLY A 1 71 ? -16.585 -1.345 16.294 1.00 93.06 71 GLY A O 1
ATOM 585 N N . GLY A 1 72 ? -14.852 -0.367 15.289 1.00 90.69 72 GLY A N 1
ATOM 586 C CA . GLY A 1 72 ? -13.837 -1.287 15.804 1.00 90.69 72 GLY A CA 1
ATOM 587 C C . GLY A 1 72 ? -13.720 -2.615 15.043 1.00 90.69 72 GLY A C 1
ATOM 588 O O . GLY A 1 72 ? -12.885 -3.440 15.410 1.00 90.69 72 GLY A O 1
ATOM 589 N N . SER A 1 73 ? -14.492 -2.830 13.972 1.00 92.19 73 SER A N 1
ATOM 590 C CA . SER A 1 73 ? -14.548 -4.106 13.248 1.00 92.19 73 SER A CA 1
ATOM 591 C C . SER A 1 73 ? -13.238 -4.443 12.524 1.00 92.19 73 SER A C 1
ATOM 593 O O . SER A 1 73 ? -12.915 -3.899 11.464 1.00 92.19 73 SER A O 1
ATOM 595 N N . ALA A 1 74 ? -12.485 -5.393 13.083 1.00 89.25 74 ALA A N 1
ATOM 596 C CA . ALA A 1 74 ? -11.293 -5.963 12.462 1.00 89.25 74 ALA A CA 1
ATOM 597 C C . ALA A 1 74 ? -11.540 -6.581 11.067 1.00 89.25 74 ALA A C 1
ATOM 599 O O . ALA A 1 74 ? -10.745 -6.288 10.172 1.00 89.25 74 ALA A O 1
ATO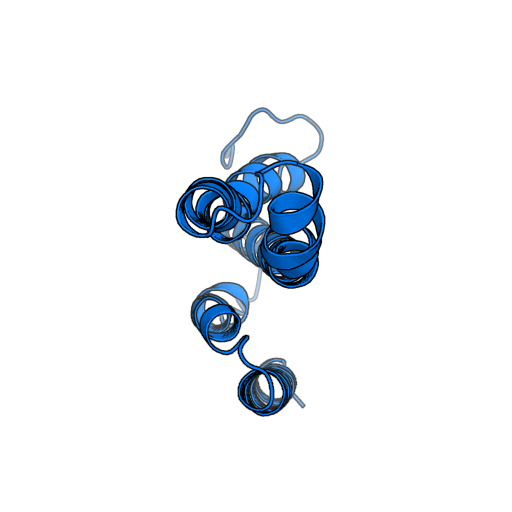M 600 N N . PRO A 1 75 ? -12.604 -7.380 10.821 1.00 94.00 75 PRO A N 1
ATOM 601 C CA . PRO A 1 75 ? -12.822 -7.965 9.499 1.00 94.00 75 PRO A CA 1
ATOM 602 C C . PRO A 1 75 ? -13.122 -6.908 8.431 1.00 94.00 75 PRO A C 1
ATOM 604 O O . PRO A 1 75 ? -12.573 -6.997 7.337 1.00 94.00 75 PRO A O 1
ATOM 607 N N . LEU A 1 76 ? -13.902 -5.865 8.745 1.00 91.31 76 LEU A N 1
ATOM 608 C CA . LEU A 1 76 ? -14.150 -4.771 7.794 1.00 91.31 76 LEU A CA 1
ATOM 609 C C . LEU A 1 76 ? -12.867 -3.997 7.475 1.00 91.31 76 LEU A C 1
ATOM 611 O O . LEU A 1 76 ? -12.576 -3.733 6.310 1.00 91.31 76 LEU A O 1
ATOM 615 N N . ALA A 1 77 ? -12.060 -3.687 8.494 1.00 89.88 77 ALA A N 1
ATOM 616 C CA . ALA A 1 77 ? -10.765 -3.049 8.281 1.00 89.88 77 ALA A CA 1
ATOM 617 C C . ALA A 1 77 ? -9.825 -3.918 7.432 1.00 89.88 77 ALA A C 1
ATOM 619 O O . ALA A 1 77 ? -9.067 -3.382 6.631 1.00 89.88 77 ALA A O 1
ATOM 620 N N . HIS A 1 78 ? -9.896 -5.246 7.561 1.00 89.19 78 HIS A N 1
ATOM 621 C CA . HIS A 1 78 ? -9.098 -6.168 6.756 1.00 89.19 78 HIS A CA 1
ATOM 622 C C . HIS A 1 78 ? -9.555 -6.218 5.293 1.00 89.19 78 HIS A C 1
ATOM 624 O O . HIS A 1 78 ? -8.727 -6.102 4.391 1.00 89.19 78 HIS A O 1
ATOM 630 N N . VAL A 1 79 ? -10.869 -6.301 5.058 1.00 94.31 79 VAL A N 1
ATOM 631 C CA . VAL A 1 79 ? -11.474 -6.281 3.714 1.00 94.31 79 VAL A CA 1
ATOM 632 C C . VAL A 1 79 ? -11.124 -5.004 2.949 1.00 94.31 79 VAL A C 1
ATOM 634 O O . VAL A 1 79 ? -10.987 -5.051 1.734 1.00 94.31 79 VAL A O 1
ATOM 637 N N . ILE A 1 80 ? -10.938 -3.878 3.640 1.00 93.69 80 ILE A N 1
ATOM 638 C CA . ILE A 1 80 ? -10.529 -2.607 3.023 1.00 93.69 80 ILE A CA 1
ATOM 639 C C . ILE A 1 80 ? -9.001 -2.505 2.922 1.00 93.69 80 ILE A C 1
ATOM 641 O O . ILE A 1 80 ? -8.457 -2.129 1.883 1.00 93.69 80 ILE A O 1
ATOM 645 N N . GLY A 1 81 ? -8.295 -2.845 4.000 1.00 89.44 81 GLY A N 1
ATOM 646 C CA . GLY A 1 81 ? -6.849 -2.691 4.111 1.00 89.44 81 GLY A CA 1
ATOM 647 C C . GLY A 1 81 ? -6.075 -3.579 3.143 1.00 89.44 81 GLY A C 1
ATOM 648 O O . GLY A 1 81 ? -5.085 -3.129 2.577 1.00 89.44 81 GLY A O 1
ATOM 649 N N . VAL A 1 82 ? -6.526 -4.815 2.903 1.00 88.06 82 VAL A N 1
ATOM 650 C CA . VAL A 1 82 ? -5.836 -5.738 1.987 1.00 88.06 82 VAL A CA 1
ATOM 651 C C . VAL A 1 82 ? -5.862 -5.230 0.535 1.00 88.06 82 VAL A C 1
ATOM 653 O O . VAL A 1 82 ? -4.782 -5.060 -0.033 1.00 88.06 82 VAL A O 1
ATOM 656 N N . PRO A 1 83 ? -7.017 -4.902 -0.079 1.00 92.56 83 PRO A N 1
ATOM 657 C CA . PRO A 1 83 ? -7.045 -4.292 -1.409 1.00 92.56 83 PRO A CA 1
ATOM 658 C C . PRO A 1 83 ? -6.291 -2.964 -1.477 1.00 92.56 83 PRO A C 1
ATOM 660 O O . PRO A 1 83 ? -5.618 -2.703 -2.472 1.00 92.56 83 PRO A O 1
ATOM 663 N N . PHE A 1 84 ? -6.353 -2.145 -0.424 1.00 93.06 84 PHE A N 1
ATOM 664 C CA . PHE A 1 84 ? -5.616 -0.884 -0.362 1.00 93.06 84 PHE A CA 1
ATOM 665 C C . PHE A 1 84 ? -4.096 -1.085 -0.386 1.00 93.06 84 PHE A C 1
ATOM 667 O O . PHE A 1 84 ? -3.400 -0.368 -1.095 1.00 93.06 84 PHE A O 1
ATOM 674 N N . THR A 1 85 ? -3.566 -2.054 0.360 1.00 87.69 85 THR A N 1
ATOM 675 C CA . THR A 1 85 ? -2.116 -2.273 0.447 1.00 87.69 85 THR A CA 1
ATOM 676 C C . THR A 1 85 ? -1.570 -3.108 -0.707 1.00 87.69 85 THR A C 1
ATOM 678 O O . THR A 1 85 ? -0.456 -2.858 -1.142 1.00 87.69 85 THR A O 1
ATOM 681 N N . PHE A 1 86 ? -2.318 -4.084 -1.227 1.00 85.00 86 PHE A N 1
ATOM 682 C CA . PHE A 1 86 ? -1.800 -5.018 -2.239 1.00 85.00 86 PHE A CA 1
ATOM 683 C C . PHE A 1 86 ? -2.368 -4.797 -3.645 1.00 85.00 86 PHE A C 1
ATOM 685 O O . PHE A 1 86 ? -1.675 -5.049 -4.627 1.00 85.00 86 PHE A O 1
ATOM 692 N N . GLY A 1 87 ? -3.609 -4.319 -3.769 1.00 90.06 87 GLY A N 1
ATOM 693 C CA . GLY A 1 87 ? -4.271 -4.121 -5.063 1.00 90.06 87 GLY A CA 1
ATOM 694 C C . GLY A 1 87 ? -4.064 -2.721 -5.637 1.00 90.06 87 GLY A C 1
ATOM 695 O O . GLY A 1 87 ? -3.639 -2.567 -6.783 1.00 90.06 87 GLY A O 1
ATOM 696 N N . LEU A 1 88 ? -4.326 -1.690 -4.830 1.00 92.31 88 LEU A N 1
ATOM 697 C CA . LEU A 1 88 ? -4.245 -0.288 -5.247 1.00 92.31 88 LEU A CA 1
ATOM 698 C C . LEU A 1 88 ? -2.879 0.097 -5.845 1.00 92.31 88 LEU A C 1
ATOM 700 O O . LEU A 1 88 ? -2.878 0.795 -6.859 1.00 92.31 88 LEU A O 1
ATOM 704 N N . PRO A 1 89 ? -1.726 -0.375 -5.329 1.00 90.00 89 PRO A N 1
ATOM 705 C CA . PRO A 1 89 ? -0.432 -0.065 -5.931 1.00 90.00 89 PRO A CA 1
ATOM 706 C C . PRO A 1 89 ? -0.300 -0.460 -7.394 1.00 90.00 89 PRO A C 1
ATOM 708 O O . PRO A 1 89 ? 0.317 0.272 -8.160 1.00 90.00 89 PRO A O 1
ATOM 711 N N . LEU A 1 90 ? -0.902 -1.580 -7.801 1.00 89.62 90 LEU A N 1
ATOM 712 C CA . LEU A 1 90 ? -0.859 -2.041 -9.188 1.00 89.62 90 LEU A CA 1
ATOM 713 C C . LEU A 1 90 ? -1.675 -1.119 -10.098 1.00 89.62 90 LEU A C 1
ATOM 715 O O . LEU A 1 90 ? -1.232 -0.774 -11.192 1.00 89.62 90 LEU A O 1
ATOM 719 N N . VAL A 1 91 ? -2.836 -0.668 -9.618 1.00 91.94 91 VAL A N 1
ATOM 720 C CA . VAL A 1 91 ? -3.688 0.293 -10.332 1.00 91.94 91 VAL A CA 1
ATOM 721 C C . VAL A 1 91 ? -2.978 1.640 -10.459 1.00 91.94 91 VAL A C 1
ATOM 723 O O . VAL A 1 91 ? -2.907 2.207 -11.547 1.00 91.94 91 VAL A O 1
ATOM 726 N N . LEU A 1 92 ? -2.395 2.141 -9.369 1.00 91.00 92 LEU A N 1
ATOM 727 C CA . LEU A 1 92 ? -1.672 3.412 -9.370 1.00 91.00 92 LEU A CA 1
ATOM 728 C C . LEU A 1 92 ? -0.400 3.349 -10.217 1.00 91.00 92 LEU A C 1
ATOM 730 O O . LEU A 1 92 ? -0.085 4.306 -10.925 1.00 91.00 92 LEU A O 1
ATOM 734 N N . ALA A 1 93 ? 0.310 2.222 -10.213 1.00 89.25 93 ALA A N 1
ATOM 735 C CA . ALA A 1 93 ? 1.436 1.996 -11.108 1.00 89.25 93 ALA A CA 1
ATOM 736 C C . ALA A 1 93 ? 1.003 2.005 -12.568 1.00 89.25 93 ALA A C 1
ATOM 738 O O . ALA A 1 93 ? 1.646 2.648 -13.388 1.00 89.25 93 ALA A O 1
ATOM 739 N N . TRP A 1 94 ? -0.119 1.365 -12.891 1.00 87.25 94 TRP A N 1
ATOM 740 C CA . TRP A 1 94 ? -0.656 1.371 -14.247 1.00 87.25 94 TRP A CA 1
ATOM 741 C C . TRP A 1 94 ? -1.039 2.778 -14.722 1.00 87.25 94 TRP A C 1
ATOM 743 O O . TRP A 1 94 ? -0.844 3.102 -15.890 1.00 87.25 94 TRP A O 1
ATOM 753 N N . LEU A 1 95 ? -1.545 3.631 -13.829 1.00 89.31 95 LEU A N 1
ATOM 754 C CA . LEU A 1 95 ? -1.878 5.024 -14.142 1.00 89.31 95 LEU A CA 1
ATOM 755 C C . LEU A 1 95 ? -0.639 5.922 -14.254 1.00 89.31 95 LEU A C 1
ATOM 757 O O . LEU A 1 95 ? -0.587 6.793 -15.115 1.00 89.31 95 LEU A O 1
ATOM 761 N N . SER A 1 96 ? 0.358 5.717 -13.393 1.00 87.38 96 SER A N 1
ATOM 762 C CA . SER A 1 96 ? 1.522 6.607 -13.282 1.00 87.38 96 SER A CA 1
ATOM 763 C C . SER A 1 96 ? 2.709 6.205 -14.157 1.00 87.38 96 SER A C 1
ATOM 765 O O . SER A 1 96 ? 3.531 7.057 -14.470 1.00 87.38 96 SER A O 1
ATOM 767 N N . ALA A 1 97 ? 2.819 4.938 -14.561 1.00 81.00 97 ALA A N 1
ATOM 768 C CA . ALA A 1 97 ? 3.899 4.453 -15.422 1.00 81.00 97 ALA A CA 1
ATOM 769 C C . ALA A 1 97 ? 3.631 4.690 -16.922 1.00 81.00 97 ALA A C 1
ATOM 771 O O . ALA A 1 97 ? 4.377 4.191 -17.765 1.00 81.00 97 ALA A O 1
ATOM 772 N N . GLN A 1 98 ? 2.559 5.410 -17.279 1.00 69.62 98 GLN A N 1
ATOM 773 C CA . GLN A 1 98 ? 2.237 5.689 -18.678 1.00 69.62 98 GLN A CA 1
ATOM 774 C C . GLN A 1 98 ? 3.129 6.812 -19.234 1.00 69.62 98 GLN A C 1
ATOM 776 O O . GLN A 1 98 ? 3.291 7.840 -18.576 1.00 69.62 98 GLN A O 1
ATOM 781 N N . PRO A 1 99 ? 3.683 6.665 -20.451 1.00 61.97 99 PRO A N 1
ATOM 782 C CA . PRO A 1 99 ? 4.362 7.764 -21.129 1.00 61.97 99 PRO A CA 1
ATOM 783 C C . PRO A 1 99 ? 3.370 8.894 -21.476 1.00 61.97 99 PRO A C 1
ATOM 785 O O . PRO A 1 99 ? 2.165 8.633 -21.591 1.00 61.97 99 PRO A O 1
ATOM 788 N N . PRO A 1 100 ? 3.843 10.143 -21.664 1.00 52.16 100 PRO A N 1
ATOM 789 C CA . PRO A 1 100 ? 2.978 11.275 -21.996 1.00 52.16 100 PRO A CA 1
ATOM 790 C C . PRO A 1 100 ? 2.189 10.998 -23.293 1.00 52.16 100 PRO A C 1
ATOM 792 O O . PRO A 1 100 ? 2.763 10.970 -24.379 1.00 52.16 100 PRO A O 1
ATOM 795 N N . GLY A 1 101 ? 0.874 10.750 -23.150 1.00 61.62 101 GLY A N 1
ATOM 796 C CA . GLY A 1 101 ? -0.075 10.431 -24.234 1.00 61.62 101 GLY A CA 1
ATOM 797 C C . GLY A 1 101 ? -0.877 9.111 -24.123 1.00 61.62 101 GLY A C 1
ATOM 798 O O . GLY A 1 101 ? -1.529 8.734 -25.096 1.00 61.62 101 GLY A O 1
ATOM 799 N N . GLY A 1 102 ? -0.826 8.366 -23.010 1.00 55.34 102 GLY A N 1
ATOM 800 C CA . GLY A 1 102 ? -1.329 6.978 -22.933 1.00 55.34 102 GLY A CA 1
ATOM 801 C C . GLY A 1 102 ? -2.775 6.733 -22.447 1.00 55.34 102 GLY A C 1
ATOM 802 O O . GLY A 1 102 ? -3.308 7.466 -21.622 1.00 55.34 102 GLY A O 1
ATOM 803 N N . PHE A 1 103 ? -3.358 5.620 -22.919 1.00 56.50 103 PHE A N 1
ATOM 804 C CA . PHE A 1 103 ? -4.180 4.691 -22.123 1.00 56.50 103 PHE A CA 1
ATOM 805 C C . PHE A 1 103 ? -3.580 3.284 -22.374 1.00 56.50 103 PHE A C 1
ATOM 807 O O . PHE A 1 103 ? -3.549 2.840 -23.521 1.00 56.50 103 PHE A O 1
ATOM 814 N N . GLY A 1 104 ? -2.956 2.679 -21.347 1.00 51.94 104 GLY A N 1
ATOM 815 C CA . GLY A 1 104 ? -1.917 1.617 -21.423 1.00 51.94 104 GLY A CA 1
ATOM 816 C C . GLY A 1 104 ? -2.336 0.228 -21.955 1.00 51.94 104 GLY A C 1
ATOM 817 O O . GLY A 1 104 ? -3.435 0.099 -22.480 1.00 51.94 104 GLY A O 1
ATOM 818 N N . PRO A 1 105 ? -1.532 -0.856 -21.812 1.00 51.81 105 PRO A N 1
ATOM 819 C CA . PRO A 1 105 ? -0.185 -1.019 -21.252 1.00 51.81 105 PRO A CA 1
ATOM 820 C C . PRO A 1 105 ? 0.872 -1.248 -22.364 1.00 51.81 105 PRO A C 1
ATOM 822 O O . PRO A 1 105 ? 0.713 -2.117 -23.212 1.00 51.81 105 PRO A O 1
ATOM 825 N N . PHE A 1 106 ? 1.975 -0.493 -22.359 1.00 55.91 106 PHE A N 1
ATOM 826 C CA . PHE A 1 106 ? 3.170 -0.747 -23.196 1.00 55.91 106 PHE A CA 1
ATOM 827 C C . PHE A 1 106 ? 2.974 -0.720 -24.731 1.00 55.91 106 PHE A C 1
ATOM 829 O O . PHE A 1 106 ? 3.345 -1.664 -25.429 1.00 55.91 106 PHE A O 1
ATOM 836 N N . LYS A 1 107 ? 2.416 0.369 -25.284 1.00 49.81 107 LYS A N 1
ATOM 837 C CA . LYS A 1 107 ? 2.378 0.593 -26.746 1.00 49.81 107 LYS A CA 1
ATOM 838 C C . LYS A 1 107 ? 3.802 0.514 -27.342 1.00 49.81 107 LYS A C 1
ATOM 840 O O . LYS A 1 107 ? 4.707 1.115 -26.767 1.00 49.81 107 LYS A O 1
ATOM 845 N N . LYS A 1 108 ? 3.955 -0.244 -28.442 1.00 49.16 108 LYS A N 1
ATOM 846 C CA . LYS A 1 108 ? 5.207 -0.428 -29.207 1.00 49.16 108 LYS A CA 1
ATOM 847 C C . LYS A 1 108 ? 5.827 0.893 -29.646 1.00 49.16 108 LYS A C 1
ATOM 849 O O . LYS A 1 108 ? 5.039 1.784 -30.037 1.00 49.16 108 LYS A O 1
#

Sequence (108 aa):
RGTADIFALYIVQALSFRIWYASWPFPWLVLDAPDAPSAWHTFRLHAGLWFLLTAQLSVLIYGHLRVYALGGSAPLAHVIGVPFTFGLPLVLAWLSAQPPGGFGPFKK

Secondary structure (DSSP, 8-state):
--HHHHHHHHHHHHHHTTTGGGGSSHHHHH----SS--HHHHHHHHHHHHHHHHHHHHHHIIIIIHHHTSTT-HHHHHHHHHIIIIIHHHHHHHHHS--TT--SS---

Radius of gyration: 16.24 Å; chains: 1; bounding box: 45×21×45 Å

pLDDT: mean 75.12, std 14.95, range [49.16, 95.44]